Protein AF-A0A940QBF6-F1 (afdb_monomer_lite)

Secondary structure (DSSP, 8-state):
----EEEEEEEEEPP-TTPPPEEEEEEEEEEEEEEE------SS------EEEEEEE--TTB--HHHHHHTT--TT-B---TT-EEEES-----SSTTHHHHTT--EEEEEEEEEE--SSGGG-EEEEEE-

Structure (mmCIF, N/CA/C/O backbone):
data_AF-A0A940QBF6-F1
#
_entry.id   AF-A0A940QBF6-F1
#
loop_
_atom_site.group_PDB
_atom_site.id
_atom_site.type_symbol
_atom_site.label_atom_id
_atom_site.label_alt_id
_atom_site.label_comp_id
_atom_site.label_asym_id
_atom_site.label_entity_id
_atom_site.label_seq_id
_atom_site.pdbx_PDB_ins_code
_atom_site.Cartn_x
_atom_site.Cartn_y
_atom_site.Cartn_z
_atom_site.occupancy
_atom_site.B_iso_or_equiv
_atom_site.auth_seq_id
_atom_site.auth_comp_id
_atom_site.auth_asym_id
_atom_site.auth_atom_id
_atom_site.pdbx_PDB_model_num
ATOM 1 N N . MET A 1 1 ? 19.456 -5.526 2.998 1.00 58.62 1 MET A N 1
ATOM 2 C CA . MET A 1 1 ? 18.002 -5.421 2.777 1.00 58.62 1 MET A CA 1
ATOM 3 C C . MET A 1 1 ? 17.495 -6.764 2.282 1.00 58.62 1 MET A C 1
ATOM 5 O O . MET A 1 1 ? 18.049 -7.275 1.312 1.00 58.62 1 MET A O 1
ATOM 9 N N . ARG A 1 2 ? 16.546 -7.389 2.986 1.00 73.19 2 ARG A N 1
ATOM 10 C CA . ARG A 1 2 ? 15.982 -8.692 2.612 1.00 73.19 2 ARG A CA 1
ATOM 11 C C . ARG A 1 2 ? 14.481 -8.518 2.415 1.00 73.19 2 ARG A C 1
ATOM 13 O O . ARG A 1 2 ? 13.805 -8.056 3.318 1.00 73.19 2 ARG A O 1
ATOM 20 N N . PHE A 1 3 ? 14.003 -8.881 1.234 1.00 80.75 3 PHE A N 1
ATOM 21 C CA . PHE A 1 3 ? 12.589 -8.898 0.886 1.00 80.75 3 PHE A CA 1
ATOM 22 C C . PHE A 1 3 ? 11.966 -10.197 1.414 1.00 80.75 3 PHE A C 1
ATOM 24 O O . PHE A 1 3 ? 11.966 -11.213 0.719 1.00 80.75 3 PHE A O 1
ATOM 31 N N . SER A 1 4 ? 11.555 -10.211 2.680 1.00 90.06 4 SER A N 1
ATOM 32 C CA . SER A 1 4 ? 10.999 -11.404 3.343 1.00 90.06 4 SER A CA 1
ATOM 33 C C . SER A 1 4 ? 9.675 -11.159 4.049 1.00 90.06 4 SER A C 1
ATOM 35 O O . SER A 1 4 ? 9.037 -12.123 4.465 1.00 90.06 4 SER A O 1
ATOM 37 N N . ASP A 1 5 ? 9.262 -9.904 4.186 1.00 93.81 5 ASP A N 1
ATOM 38 C CA . ASP A 1 5 ? 7.993 -9.574 4.805 1.00 93.81 5 ASP A CA 1
ATOM 39 C C . ASP A 1 5 ? 6.837 -9.877 3.845 1.00 93.81 5 ASP A C 1
ATOM 41 O O . ASP A 1 5 ? 6.997 -9.975 2.622 1.00 93.81 5 ASP A O 1
ATOM 45 N N . THR A 1 6 ? 5.660 -10.046 4.434 1.00 95.69 6 THR A N 1
ATOM 46 C CA . THR A 1 6 ? 4.385 -10.114 3.723 1.00 95.69 6 THR A CA 1
ATOM 47 C C . THR A 1 6 ? 3.555 -8.918 4.151 1.00 95.69 6 THR A C 1
ATOM 49 O O . THR A 1 6 ? 3.585 -8.538 5.322 1.00 95.69 6 THR A O 1
ATOM 52 N N . ILE A 1 7 ? 2.839 -8.322 3.208 1.00 96.00 7 ILE A N 1
ATOM 53 C CA . ILE A 1 7 ? 1.897 -7.231 3.449 1.00 96.00 7 ILE A CA 1
ATOM 54 C C . ILE A 1 7 ? 0.564 -7.543 2.783 1.00 96.00 7 ILE A C 1
ATOM 56 O O . ILE A 1 7 ? 0.492 -8.297 1.814 1.00 96.00 7 ILE A O 1
ATOM 60 N N . THR A 1 8 ? -0.479 -6.889 3.266 1.00 96.75 8 THR A N 1
ATOM 61 C CA . THR A 1 8 ? -1.784 -6.828 2.627 1.00 96.75 8 THR A CA 1
ATOM 62 C C . THR A 1 8 ? -2.070 -5.380 2.253 1.00 96.75 8 THR A C 1
ATOM 64 O O . THR A 1 8 ? -2.071 -4.497 3.107 1.00 96.75 8 THR A O 1
ATOM 67 N N . ILE A 1 9 ? -2.289 -5.134 0.967 1.00 96.31 9 ILE A N 1
ATOM 68 C CA . ILE A 1 9 ? -2.660 -3.835 0.411 1.00 96.31 9 ILE A CA 1
ATOM 69 C C . ILE A 1 9 ? -4.179 -3.800 0.269 1.00 96.31 9 ILE A C 1
ATOM 71 O O . ILE A 1 9 ? -4.779 -4.724 -0.282 1.00 96.31 9 ILE A O 1
ATOM 75 N N . TYR A 1 10 ? -4.788 -2.719 0.737 1.00 95.62 10 TYR A N 1
ATOM 76 C CA . TYR A 1 10 ? -6.201 -2.419 0.564 1.00 95.62 10 TYR A CA 1
ATOM 77 C C . TYR A 1 10 ? -6.338 -1.173 -0.306 1.00 95.62 10 TYR A C 1
ATOM 79 O O . TYR A 1 10 ? -6.188 -0.049 0.183 1.00 95.62 10 TYR A O 1
ATOM 87 N N . ASN A 1 11 ? -6.624 -1.371 -1.596 1.00 95.38 11 ASN A N 1
ATOM 88 C CA . ASN A 1 11 ? -6.901 -0.263 -2.503 1.00 95.38 11 ASN A CA 1
ATOM 89 C C . ASN A 1 11 ? -8.323 0.246 -2.298 1.00 95.38 11 ASN A C 1
ATOM 91 O O . ASN A 1 11 ? -9.275 -0.539 -2.322 1.00 95.38 11 ASN A O 1
ATOM 95 N N . LYS A 1 12 ? -8.479 1.558 -2.135 1.00 91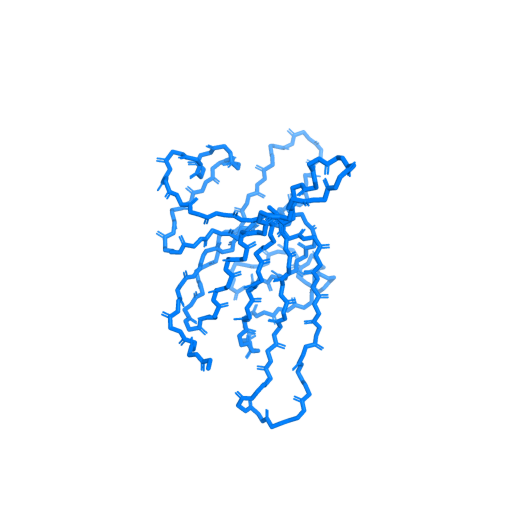.12 12 LYS A N 1
ATOM 96 C CA . LYS A 1 12 ? -9.802 2.175 -2.021 1.00 91.12 12 LYS A CA 1
ATOM 97 C C . LYS A 1 12 ? -10.478 2.242 -3.381 1.00 91.12 12 LYS A C 1
ATOM 99 O O . LYS A 1 12 ? -9.944 2.814 -4.331 1.00 91.12 12 LYS A O 1
ATOM 104 N N . ILE A 1 13 ? -11.683 1.690 -3.465 1.00 88.81 13 ILE A N 1
ATOM 105 C CA . ILE A 1 13 ? -12.535 1.826 -4.642 1.00 88.81 13 ILE A CA 1
ATOM 106 C C . ILE A 1 13 ? -13.336 3.130 -4.488 1.00 88.81 13 ILE A C 1
ATOM 108 O O . ILE A 1 13 ? -14.010 3.308 -3.470 1.00 88.81 13 ILE A O 1
ATOM 112 N N . PRO A 1 14 ? -13.280 4.057 -5.465 1.00 80.94 14 PRO A N 1
ATOM 113 C CA . PRO A 1 14 ? -14.019 5.307 -5.416 1.00 80.94 14 PRO A CA 1
ATOM 114 C C . PRO A 1 14 ? -15.512 5.043 -5.245 1.00 80.94 14 PRO A C 1
ATOM 116 O O . PRO A 1 14 ? -16.109 4.293 -6.020 1.00 80.94 14 PRO A O 1
ATOM 119 N N . GLN A 1 15 ? -16.117 5.686 -4.248 1.00 78.69 15 GLN A N 1
ATOM 120 C CA . GLN A 1 15 ? -17.557 5.603 -4.036 1.00 78.69 15 GLN A CA 1
ATOM 121 C C . GLN A 1 15 ? -18.298 6.154 -5.255 1.00 78.69 15 GLN A C 1
ATOM 123 O O . GLN A 1 15 ? -18.076 7.289 -5.683 1.00 78.69 15 GLN A O 1
ATOM 128 N N . GLN A 1 16 ? -19.218 5.360 -5.795 1.00 74.38 16 GLN A N 1
ATOM 129 C CA . GLN A 1 16 ? -20.169 5.820 -6.798 1.00 74.38 16 GLN A CA 1
ATOM 130 C C . GLN A 1 16 ? -21.509 6.096 -6.111 1.00 74.38 16 GLN A C 1
ATOM 132 O O . GLN A 1 16 ? -22.279 5.191 -5.800 1.00 74.38 16 GLN A O 1
ATOM 137 N N . GLY A 1 17 ? -21.793 7.372 -5.841 1.00 77.00 17 GLY A N 1
ATOM 138 C CA . GLY A 1 17 ? -23.057 7.791 -5.234 1.00 77.00 17 GLY A CA 1
ATOM 139 C C . GLY A 1 17 ? -23.120 7.538 -3.726 1.00 77.00 17 GLY A C 1
ATOM 140 O O . GLY A 1 17 ? -22.383 8.162 -2.971 1.00 77.00 17 GLY A O 1
ATOM 141 N N . ARG A 1 18 ? -24.062 6.695 -3.282 1.00 76.38 18 ARG A N 1
ATOM 142 C CA . ARG A 1 18 ? -24.318 6.403 -1.853 1.00 76.38 18 ARG A CA 1
ATOM 143 C C . ARG A 1 18 ? -23.743 5.064 -1.389 1.00 76.38 18 ARG A C 1
ATOM 145 O O . ARG A 1 18 ? -23.992 4.669 -0.253 1.00 76.38 18 ARG A O 1
ATOM 152 N N . GLU A 1 19 ? -23.036 4.364 -2.270 1.00 75.31 19 GLU A N 1
ATOM 153 C CA . GLU A 1 19 ? -22.413 3.088 -1.941 1.00 75.31 19 GLU A CA 1
ATOM 154 C C . GLU A 1 19 ? -21.371 3.273 -0.824 1.00 75.31 19 GLU A C 1
ATOM 156 O O . GLU A 1 19 ? -20.651 4.280 -0.816 1.00 75.31 19 GLU A O 1
ATOM 161 N N . PRO A 1 20 ? -21.282 2.327 0.128 1.00 75.31 20 PRO A N 1
ATOM 162 C CA . PRO A 1 20 ? -20.262 2.366 1.167 1.00 75.31 20 PRO A CA 1
ATOM 163 C C . PRO A 1 20 ? -18.855 2.304 0.558 1.00 75.31 20 PRO A C 1
ATOM 165 O O . PRO A 1 20 ? -18.663 1.872 -0.578 1.00 75.31 20 PRO A O 1
ATOM 168 N N . GLU A 1 21 ? -17.854 2.756 1.319 1.00 82.19 21 GLU A N 1
ATOM 169 C CA . GLU A 1 21 ? -16.449 2.614 0.917 1.00 82.19 21 GLU A CA 1
ATOM 170 C C . GLU A 1 21 ? -16.130 1.124 0.745 1.00 82.19 21 GLU A C 1
ATOM 172 O O . GLU A 1 21 ? -16.460 0.313 1.610 1.00 82.19 21 GLU A O 1
ATOM 177 N N . GLN A 1 22 ? -15.516 0.767 -0.380 1.00 88.25 22 GLN A N 1
ATOM 178 C CA . GLN A 1 22 ? -15.106 -0.604 -0.661 1.00 88.25 22 GLN A CA 1
ATOM 179 C C . GLN A 1 22 ? -13.588 -0.669 -0.764 1.00 88.25 22 GLN A C 1
ATOM 181 O O . GLN A 1 22 ? -12.944 0.220 -1.329 1.00 88.25 22 GLN A O 1
ATOM 186 N N . PHE A 1 23 ? -13.025 -1.752 -0.241 1.00 91.31 23 PHE A N 1
ATOM 187 C CA . PHE A 1 23 ? -11.596 -2.019 -0.278 1.00 91.31 23 PHE A CA 1
ATOM 188 C C . PHE A 1 23 ? -11.322 -3.250 -1.129 1.00 91.31 23 PHE A C 1
ATOM 190 O O . PHE A 1 23 ? -11.938 -4.298 -0.937 1.00 91.31 23 PHE A O 1
ATOM 197 N N . ARG A 1 24 ? -10.359 -3.143 -2.045 1.00 92.62 24 ARG A N 1
ATOM 198 C CA . ARG A 1 24 ? -9.819 -4.294 -2.767 1.00 92.62 24 ARG A CA 1
ATOM 199 C C . ARG A 1 24 ? -8.568 -4.791 -2.057 1.00 92.62 24 ARG A C 1
ATOM 201 O O . ARG A 1 24 ? -7.576 -4.072 -1.982 1.00 92.62 24 ARG A O 1
ATOM 208 N N . ARG A 1 25 ? -8.624 -6.024 -1.557 1.00 94.62 25 ARG A N 1
ATOM 209 C CA . ARG A 1 25 ? -7.528 -6.690 -0.851 1.00 94.62 25 ARG A CA 1
ATOM 210 C C . ARG A 1 25 ? -6.557 -7.368 -1.822 1.00 94.62 25 ARG A C 1
ATOM 212 O O . ARG A 1 25 ? -6.982 -8.166 -2.650 1.00 94.62 25 ARG A O 1
ATOM 219 N N . THR A 1 26 ? -5.259 -7.144 -1.631 1.00 96.56 26 THR A N 1
ATOM 220 C CA . THR A 1 26 ? -4.174 -7.864 -2.316 1.00 96.56 26 THR A CA 1
ATOM 221 C C . THR A 1 26 ? -3.077 -8.243 -1.326 1.00 96.56 26 THR A C 1
ATOM 223 O O . THR A 1 26 ? -2.526 -7.372 -0.660 1.00 96.56 26 THR A O 1
ATOM 226 N N . VAL A 1 27 ? -2.718 -9.525 -1.237 1.00 96.31 27 VAL A N 1
ATOM 227 C CA . VAL A 1 27 ? -1.562 -9.977 -0.440 1.00 96.31 27 VAL A CA 1
ATOM 228 C C . VAL A 1 27 ? -0.311 -9.961 -1.302 1.00 96.31 27 VAL A C 1
ATOM 230 O O . VAL A 1 27 ? -0.315 -10.479 -2.418 1.00 96.31 27 VAL A O 1
ATOM 233 N N . VAL A 1 28 ? 0.767 -9.390 -0.773 1.00 96.25 28 VAL A N 1
ATOM 234 C CA . VAL A 1 28 ? 2.059 -9.303 -1.449 1.00 96.25 28 VAL A CA 1
ATOM 235 C C . VAL A 1 28 ? 3.149 -9.872 -0.552 1.00 96.25 28 VAL A C 1
ATOM 237 O O . VAL A 1 28 ? 3.373 -9.403 0.563 1.00 96.25 28 VAL A O 1
ATOM 240 N N . HIS A 1 29 ? 3.855 -10.874 -1.068 1.00 95.31 29 HIS A N 1
ATOM 241 C CA . HIS A 1 29 ? 4.995 -11.499 -0.404 1.00 95.31 29 HIS A CA 1
ATOM 242 C C . HIS A 1 29 ? 6.315 -10.955 -0.939 1.00 95.31 29 HIS A C 1
ATOM 244 O O . HIS A 1 29 ? 6.398 -10.495 -2.078 1.00 95.31 29 HIS A O 1
ATOM 250 N N . GLY A 1 30 ? 7.373 -11.089 -0.140 1.00 94.00 30 GLY A N 1
ATOM 251 C CA . GLY A 1 30 ? 8.707 -10.676 -0.557 1.00 94.00 30 GLY A CA 1
ATOM 252 C C . GLY A 1 30 ? 8.801 -9.160 -0.658 1.00 94.00 30 GLY A C 1
ATOM 253 O O . GLY A 1 30 ? 9.312 -8.633 -1.643 1.00 94.00 30 GLY A O 1
ATOM 254 N N . VAL A 1 31 ? 8.295 -8.462 0.358 1.00 94.00 31 VAL A N 1
ATOM 255 C CA . VAL A 1 31 ? 8.465 -7.015 0.516 1.00 94.00 31 VAL A CA 1
ATOM 256 C C . VAL A 1 31 ? 9.502 -6.726 1.600 1.00 94.00 31 VAL A C 1
ATOM 258 O O . VAL A 1 31 ? 9.915 -7.624 2.340 1.00 94.00 31 VAL A O 1
ATOM 261 N N . PHE A 1 32 ? 9.964 -5.485 1.670 1.00 93.38 32 PHE A N 1
ATOM 262 C CA . PHE A 1 32 ? 10.770 -4.998 2.784 1.00 93.38 32 PHE A CA 1
ATOM 263 C C . PHE A 1 32 ? 9.952 -3.965 3.556 1.00 93.38 32 PHE A C 1
ATOM 265 O O . PHE A 1 32 ? 9.467 -3.010 2.953 1.00 93.38 32 PHE A O 1
ATOM 272 N N . TRP A 1 33 ? 9.785 -4.182 4.860 1.00 92.75 33 TRP A N 1
ATOM 273 C CA . TRP A 1 33 ? 9.064 -3.288 5.765 1.00 92.75 33 TRP A CA 1
ATOM 274 C C . TRP A 1 33 ? 10.041 -2.653 6.749 1.00 92.75 33 TRP A C 1
ATOM 276 O O . TRP A 1 33 ? 10.704 -3.366 7.504 1.00 92.75 33 TRP A O 1
ATOM 286 N N . ASP A 1 34 ? 10.104 -1.326 6.760 1.00 90.56 34 ASP A N 1
ATOM 287 C CA . ASP A 1 34 ? 10.887 -0.555 7.719 1.00 90.56 34 ASP A CA 1
ATOM 288 C C . ASP A 1 34 ? 9.976 0.394 8.494 1.00 90.56 34 ASP A C 1
ATOM 290 O O . ASP A 1 34 ? 9.420 1.347 7.947 1.00 90.56 34 ASP A O 1
ATOM 294 N N . SER A 1 35 ? 9.810 0.107 9.781 1.00 85.25 35 SER A N 1
ATOM 295 C CA . SER A 1 35 ? 9.086 0.947 10.727 1.00 85.25 35 SER A CA 1
ATOM 296 C C . SER A 1 35 ? 10.102 1.766 11.518 1.00 85.25 35 SER A C 1
ATOM 298 O O . SER A 1 35 ? 10.753 1.241 12.427 1.00 85.25 35 SER A O 1
ATOM 300 N N . THR A 1 36 ? 10.255 3.045 11.184 1.00 77.25 36 THR A N 1
ATOM 301 C CA . THR A 1 36 ? 11.124 3.945 11.943 1.00 77.25 36 THR A CA 1
ATOM 302 C C . THR A 1 36 ? 10.275 4.744 12.929 1.00 77.25 36 THR A C 1
ATOM 304 O O . THR A 1 36 ? 9.580 5.685 12.548 1.00 77.25 36 THR A O 1
ATOM 307 N N . SER A 1 37 ? 10.347 4.384 14.215 1.00 61.62 37 SER A N 1
ATOM 308 C CA . SER A 1 37 ? 9.778 5.181 15.304 1.00 61.62 37 SER A CA 1
ATOM 309 C C . SER A 1 37 ? 10.820 6.186 15.801 1.00 61.62 37 SER A C 1
ATOM 311 O O . SER A 1 37 ? 11.773 5.824 16.502 1.00 61.62 37 SER A O 1
ATOM 313 N N . GLY A 1 38 ? 10.692 7.445 15.395 1.00 49.81 38 GLY A N 1
ATOM 314 C CA . GLY A 1 38 ? 11.644 8.499 15.729 1.00 49.81 38 GLY A CA 1
ATOM 315 C C . GLY A 1 38 ? 11.220 9.278 16.970 1.00 49.81 38 GLY A C 1
ATOM 316 O O . GLY A 1 38 ? 10.546 10.294 16.846 1.00 49.81 38 GLY A O 1
ATOM 317 N N . ALA A 1 39 ? 11.674 8.891 18.166 1.00 41.94 39 ALA A N 1
ATOM 318 C CA . ALA A 1 39 ? 11.584 9.760 19.343 1.00 41.94 39 ALA A CA 1
ATOM 319 C C . ALA A 1 39 ? 12.623 10.897 19.244 1.00 41.94 39 ALA A C 1
ATOM 321 O O . ALA A 1 39 ? 13.676 10.862 19.882 1.00 41.94 39 ALA A O 1
ATOM 322 N N . ALA A 1 40 ? 12.361 11.910 18.417 1.00 43.59 40 ALA A N 1
ATOM 323 C CA . ALA A 1 40 ? 13.171 13.121 18.394 1.00 43.59 40 ALA A 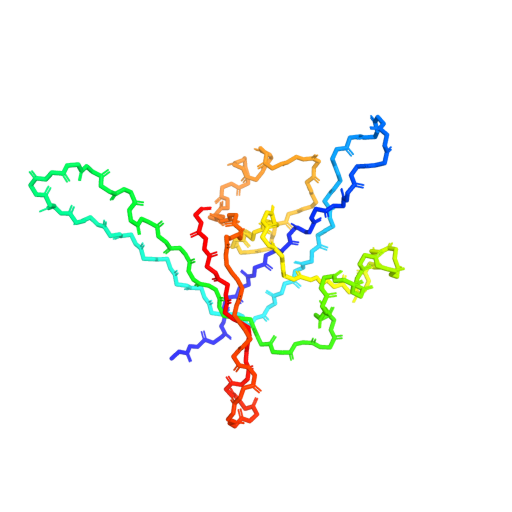CA 1
ATOM 324 C C . ALA A 1 40 ? 12.775 14.020 19.578 1.00 43.59 40 ALA A C 1
ATOM 326 O O . ALA A 1 40 ? 11.761 14.713 19.543 1.00 43.59 40 ALA A O 1
ATOM 327 N N . PHE A 1 41 ? 13.585 14.041 20.641 1.00 42.25 41 PHE A N 1
ATOM 328 C CA . PHE A 1 41 ? 13.482 15.053 21.700 1.00 42.25 41 PHE A CA 1
ATOM 329 C C . PHE A 1 41 ? 14.006 16.408 21.186 1.00 42.25 41 PHE A C 1
ATOM 331 O O . PHE A 1 41 ? 15.095 16.858 21.542 1.00 42.25 41 PHE A O 1
ATOM 338 N N . GLY A 1 42 ? 13.239 17.062 20.312 1.00 44.66 42 GLY A N 1
ATOM 339 C CA . GLY A 1 42 ? 13.435 18.462 19.941 1.00 44.66 42 GLY A CA 1
ATOM 340 C C . GLY A 1 42 ? 12.799 19.391 20.979 1.00 44.66 42 GLY A C 1
ATOM 341 O O . GLY A 1 42 ? 11.689 19.151 21.443 1.00 44.66 42 GLY A O 1
ATOM 342 N N . LYS A 1 43 ? 13.476 20.484 21.352 1.00 46.12 43 LYS A N 1
ATOM 343 C CA . LYS A 1 43 ? 13.004 21.498 22.326 1.00 46.12 43 LYS A CA 1
ATOM 344 C C . LYS A 1 43 ? 11.782 22.327 21.868 1.00 46.12 43 LYS A C 1
ATOM 346 O O . LYS A 1 43 ? 11.521 23.393 22.418 1.00 46.12 43 LYS A O 1
ATOM 351 N N . SER A 1 44 ? 11.019 21.887 20.875 1.00 43.62 44 SER A N 1
ATOM 352 C CA . SER A 1 44 ? 9.792 22.549 20.425 1.00 43.62 44 SER A CA 1
ATOM 353 C C . SER A 1 44 ? 8.927 21.545 19.681 1.00 43.62 44 SER A C 1
ATOM 355 O O . SER A 1 44 ? 9.250 21.189 18.559 1.00 43.62 44 SER A O 1
ATOM 357 N N . GLY A 1 45 ? 7.837 21.116 20.317 1.00 42.41 45 GLY A N 1
ATOM 358 C CA . GLY A 1 45 ? 6.821 20.270 19.695 1.00 42.41 45 GLY A CA 1
ATOM 359 C C . GLY A 1 45 ? 7.229 18.803 19.577 1.00 42.41 45 GLY A C 1
ATOM 360 O O . GLY A 1 45 ? 8.301 18.460 19.096 1.00 42.41 45 GLY A O 1
ATOM 361 N N . LYS A 1 46 ? 6.349 17.921 20.042 1.00 38.88 46 LYS A N 1
ATOM 362 C CA . LYS A 1 46 ? 6.420 16.491 19.765 1.00 38.88 46 LYS A CA 1
ATOM 363 C C . LYS A 1 46 ? 6.064 16.308 18.287 1.00 38.88 46 LYS A C 1
ATOM 365 O O . LYS A 1 46 ? 4.889 16.364 17.944 1.00 38.88 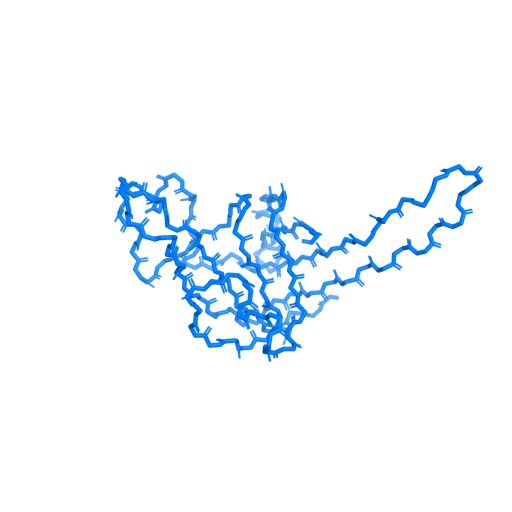46 LYS A O 1
ATOM 370 N N . ASP A 1 47 ? 7.064 16.194 17.421 1.00 45.81 47 ASP A N 1
ATOM 371 C CA . ASP A 1 47 ? 6.845 15.758 16.043 1.00 45.81 47 ASP A CA 1
ATOM 372 C C . ASP A 1 47 ? 6.641 14.239 16.092 1.00 45.81 47 ASP A C 1
ATOM 374 O O . ASP A 1 47 ? 7.577 13.499 16.404 1.00 45.81 47 ASP A O 1
ATOM 378 N N . ASP A 1 48 ? 5.413 13.769 15.849 1.00 48.78 48 ASP A N 1
ATOM 379 C CA . ASP A 1 48 ? 5.144 12.348 15.592 1.00 48.78 48 ASP A CA 1
ATOM 380 C C . ASP A 1 48 ? 5.790 11.995 14.235 1.00 48.78 48 ASP A C 1
ATOM 382 O O . ASP A 1 48 ? 5.181 12.076 13.159 1.00 48.78 48 ASP A O 1
ATOM 386 N N . SER A 1 49 ? 7.089 11.696 14.320 1.00 55.69 49 SER A N 1
ATOM 387 C CA . SER A 1 49 ? 8.023 11.331 13.247 1.00 55.69 49 SER A CA 1
ATOM 388 C C . SER A 1 49 ? 7.917 9.850 12.854 1.00 55.69 49 SER A C 1
ATOM 390 O O . SER A 1 49 ? 8.674 9.368 12.009 1.00 55.69 49 SER A O 1
ATOM 392 N N . ASP A 1 50 ? 6.976 9.117 13.456 1.00 65.56 50 ASP A N 1
ATOM 393 C CA . ASP A 1 50 ? 6.699 7.733 13.092 1.00 65.56 50 ASP A CA 1
ATOM 394 C C . ASP A 1 50 ? 6.378 7.680 11.598 1.00 65.56 50 ASP A C 1
ATOM 396 O O . ASP A 1 50 ? 5.432 8.301 11.101 1.00 65.56 50 ASP A O 1
ATOM 400 N N . SER A 1 51 ? 7.259 7.008 10.867 1.00 80.94 51 SER A N 1
ATOM 401 C CA . SER A 1 51 ? 7.153 6.843 9.429 1.00 80.94 51 SER A CA 1
ATOM 402 C C . SER A 1 51 ? 7.458 5.398 9.090 1.00 80.94 51 SER A C 1
ATOM 404 O O . SER A 1 51 ? 8.452 4.815 9.532 1.00 80.94 51 SER A O 1
ATOM 406 N N . ILE A 1 52 ? 6.559 4.813 8.313 1.00 89.00 52 ILE A N 1
ATOM 407 C CA . ILE A 1 52 ? 6.723 3.472 7.777 1.00 89.00 52 ILE A CA 1
ATOM 408 C C . ILE A 1 52 ? 7.120 3.628 6.318 1.00 89.00 52 ILE A C 1
ATOM 410 O O . ILE A 1 52 ? 6.488 4.381 5.573 1.00 89.00 52 ILE A O 1
ATOM 414 N N . THR A 1 53 ? 8.176 2.922 5.922 1.00 92.75 53 THR A N 1
ATOM 415 C CA . THR A 1 53 ? 8.592 2.791 4.529 1.00 92.75 53 THR A CA 1
ATOM 416 C C . THR A 1 53 ? 8.524 1.332 4.111 1.00 92.75 53 THR A C 1
ATOM 418 O O . THR A 1 53 ? 9.082 0.449 4.759 1.00 92.75 53 THR A O 1
ATOM 421 N N . VAL A 1 54 ? 7.851 1.075 2.995 1.00 94.25 54 VAL A N 1
ATOM 422 C CA . VAL A 1 54 ? 7.686 -0.259 2.424 1.00 94.25 54 VAL A CA 1
ATOM 423 C C . VAL A 1 54 ? 8.255 -0.262 1.018 1.00 94.25 54 VAL A C 1
ATOM 425 O O . VAL A 1 54 ? 7.891 0.570 0.188 1.00 94.25 54 VAL A O 1
ATOM 428 N N . MET A 1 55 ? 9.140 -1.214 0.736 1.00 94.75 55 MET A N 1
ATOM 429 C CA . MET A 1 55 ? 9.665 -1.432 -0.607 1.00 94.75 55 MET A CA 1
ATOM 430 C C . MET A 1 55 ? 9.027 -2.678 -1.209 1.00 94.75 55 MET A C 1
ATOM 432 O O . MET A 1 55 ? 9.126 -3.776 -0.654 1.00 94.75 55 MET A O 1
ATOM 436 N N . ILE A 1 56 ? 8.383 -2.502 -2.358 1.00 94.56 56 ILE A N 1
ATOM 437 C CA . ILE A 1 56 ? 7.610 -3.530 -3.055 1.00 94.56 56 ILE A CA 1
ATOM 438 C C . ILE A 1 56 ? 8.282 -3.783 -4.408 1.00 94.56 56 ILE A C 1
ATOM 440 O O . ILE A 1 56 ? 8.453 -2.832 -5.171 1.00 94.56 56 ILE A O 1
ATOM 444 N N . PRO A 1 57 ? 8.691 -5.019 -4.739 1.00 92.50 57 PRO A N 1
ATOM 445 C CA . PRO A 1 57 ? 9.251 -5.325 -6.054 1.00 92.50 57 PRO A CA 1
ATOM 446 C C . PRO A 1 57 ? 8.324 -4.903 -7.204 1.00 92.50 57 PRO A C 1
ATOM 448 O O . PRO A 1 57 ? 7.111 -4.798 -7.036 1.00 92.50 57 PRO A O 1
ATOM 451 N N . ASP A 1 58 ? 8.881 -4.688 -8.395 1.00 90.75 58 ASP A N 1
ATOM 452 C CA . ASP A 1 58 ? 8.060 -4.459 -9.590 1.00 90.75 58 ASP A CA 1
ATOM 453 C C . ASP A 1 58 ? 7.326 -5.756 -9.972 1.00 90.75 58 ASP A C 1
ATOM 455 O O . ASP A 1 58 ? 7.934 -6.709 -10.468 1.00 90.75 58 ASP A O 1
ATOM 459 N N . LEU A 1 59 ? 6.027 -5.820 -9.671 1.00 92.44 59 LEU A N 1
ATOM 460 C CA . LEU A 1 59 ? 5.191 -7.002 -9.873 1.00 92.44 59 LEU A CA 1
ATOM 461 C C . LEU A 1 59 ? 4.296 -6.833 -11.110 1.00 92.44 59 LEU A C 1
ATOM 463 O O . LEU A 1 59 ? 3.714 -5.768 -11.285 1.00 92.44 59 LEU A O 1
ATOM 467 N N . PRO A 1 60 ? 4.058 -7.886 -11.919 1.00 92.94 60 PRO A N 1
ATOM 468 C CA . PRO A 1 60 ? 3.174 -7.801 -13.091 1.00 92.94 60 PRO A CA 1
ATOM 469 C C . PRO A 1 60 ? 1.714 -7.419 -12.783 1.00 92.94 60 PRO A C 1
ATOM 471 O O . PRO A 1 60 ? 0.966 -7.019 -13.679 1.00 92.94 60 PRO A O 1
ATOM 474 N N . ALA A 1 61 ? 1.280 -7.612 -11.536 1.00 95.19 61 ALA A N 1
ATOM 475 C CA . ALA A 1 6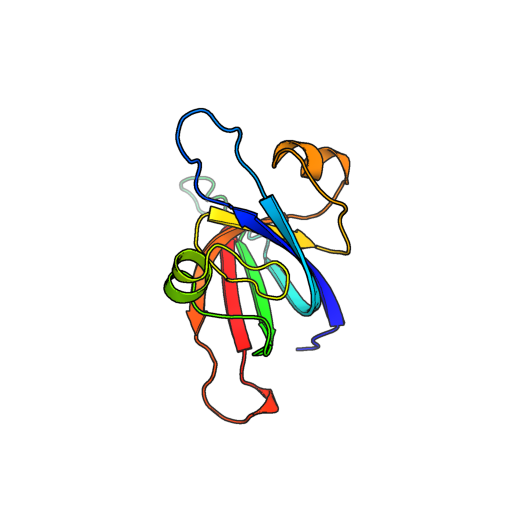1 ? -0.049 -7.241 -11.060 1.00 95.19 61 ALA A CA 1
ATOM 476 C C . ALA A 1 61 ? -0.132 -5.780 -10.579 1.00 95.19 61 ALA A C 1
ATOM 478 O O . ALA A 1 61 ? -1.235 -5.253 -10.461 1.00 95.19 61 ALA A O 1
ATOM 479 N N . LEU A 1 62 ? 1.007 -5.122 -10.342 1.00 95.38 62 LEU A N 1
ATOM 480 C CA . LEU A 1 62 ? 1.069 -3.725 -9.933 1.00 95.38 62 LEU A CA 1
ATOM 481 C C . LEU A 1 62 ? 1.038 -2.823 -11.169 1.00 95.38 62 LEU A C 1
ATOM 483 O O . LEU A 1 62 ? 1.981 -2.795 -11.958 1.00 95.38 62 LEU A O 1
ATOM 487 N N . VAL A 1 63 ? -0.049 -2.076 -11.328 1.00 95.31 63 VAL A N 1
ATOM 488 C CA . VAL A 1 63 ? -0.259 -1.154 -12.451 1.00 95.31 63 VAL A CA 1
ATOM 489 C C . VAL A 1 63 ? -0.431 0.283 -11.947 1.00 95.31 63 VAL A C 1
ATOM 491 O O . VAL A 1 63 ? -0.786 0.492 -10.785 1.00 95.31 63 VAL A O 1
ATOM 494 N N . PRO A 1 64 ? -0.199 1.305 -12.790 1.00 93.69 64 PRO A N 1
ATOM 495 C CA . PRO A 1 64 ? -0.460 2.689 -12.414 1.00 93.69 64 PRO A CA 1
ATOM 496 C C . PRO A 1 64 ? -1.923 2.917 -12.011 1.00 93.69 64 PRO A C 1
ATOM 498 O O . PRO A 1 64 ? -2.842 2.420 -12.661 1.00 93.69 64 PRO A O 1
ATOM 501 N N . ALA A 1 65 ? -2.155 3.765 -11.009 1.00 92.25 65 ALA A N 1
ATOM 502 C CA . ALA A 1 65 ? -3.491 4.060 -10.482 1.00 92.25 65 ALA A CA 1
ATOM 503 C C . ALA A 1 65 ? -4.503 4.461 -11.562 1.00 92.25 65 ALA A C 1
ATOM 505 O O . ALA A 1 65 ? -5.616 3.945 -11.622 1.00 92.25 65 ALA A O 1
ATOM 506 N N . ALA A 1 66 ? -4.091 5.352 -12.466 1.00 92.19 66 ALA A N 1
ATOM 507 C CA . ALA A 1 66 ? -4.939 5.830 -13.552 1.00 92.19 66 ALA A CA 1
ATOM 508 C C . ALA A 1 66 ? -5.330 4.722 -14.547 1.00 92.19 66 ALA A C 1
ATOM 510 O O . ALA A 1 66 ? -6.371 4.827 -15.194 1.00 92.19 66 ALA A O 1
ATOM 511 N N . GLU A 1 67 ? -4.501 3.689 -14.700 1.00 94.38 67 GLU A N 1
ATOM 512 C CA . GLU A 1 67 ? -4.816 2.508 -15.506 1.00 94.38 67 GLU A CA 1
ATOM 513 C C . GLU A 1 67 ? -5.778 1.589 -14.751 1.00 94.38 67 GLU A C 1
ATOM 515 O O . GLU A 1 67 ? -6.804 1.194 -15.302 1.00 94.38 67 GLU A O 1
ATOM 520 N N . TRP A 1 68 ? -5.498 1.324 -13.472 1.00 94.94 68 TRP A N 1
ATOM 521 C CA . TRP A 1 68 ? -6.341 0.483 -12.624 1.00 94.94 68 TRP A CA 1
ATOM 522 C C . TRP A 1 68 ? -7.785 0.997 -12.550 1.00 94.94 68 TRP A C 1
ATOM 524 O O . TRP A 1 68 ? -8.723 0.250 -12.827 1.00 94.94 68 TRP A O 1
ATOM 534 N N . PHE A 1 69 ? -7.968 2.295 -12.277 1.00 91.44 69 PHE A N 1
ATOM 535 C CA . PHE A 1 69 ? -9.295 2.916 -12.229 1.00 91.44 69 PHE A CA 1
ATOM 536 C C . PHE A 1 69 ? -9.994 2.920 -13.592 1.00 91.44 69 PHE A C 1
ATOM 538 O O . PHE A 1 69 ? -11.190 2.649 -13.672 1.00 91.44 69 PHE A O 1
ATOM 545 N N . ARG A 1 70 ? -9.262 3.192 -14.681 1.00 92.94 70 ARG A N 1
ATOM 546 C CA . ARG A 1 70 ? -9.821 3.201 -16.045 1.00 92.94 70 ARG A CA 1
ATOM 547 C C . ARG A 1 70 ? -10.340 1.829 -16.466 1.00 92.94 70 ARG A C 1
ATOM 549 O O . ARG A 1 70 ? -11.335 1.755 -17.177 1.00 92.94 70 ARG A O 1
ATOM 556 N N . ASN A 1 71 ? -9.681 0.771 -16.006 1.00 92.69 71 ASN A N 1
ATOM 557 C CA . ASN A 1 71 ? -10.052 -0.611 -16.291 1.00 92.69 71 ASN A CA 1
ATOM 558 C C . ASN A 1 71 ? -11.095 -1.170 -15.304 1.00 92.69 71 ASN A C 1
ATOM 560 O O . ASN A 1 71 ? -11.364 -2.367 -15.326 1.00 92.69 71 ASN A O 1
ATOM 564 N N . GLY A 1 72 ? -11.687 -0.327 -14.449 1.00 90.38 72 GLY A N 1
ATOM 565 C CA . GLY A 1 72 ? -12.760 -0.734 -13.541 1.00 90.38 72 GLY A CA 1
ATOM 566 C C . GLY A 1 72 ? -12.289 -1.512 -12.313 1.00 90.38 72 GLY A C 1
ATOM 567 O O . GLY A 1 72 ? -13.043 -2.334 -11.804 1.00 90.38 72 GLY A O 1
ATOM 568 N N . CYS A 1 73 ? -11.069 -1.253 -11.831 1.00 91.56 73 CYS A N 1
ATOM 569 C CA . CYS A 1 73 ? -10.518 -1.858 -10.614 1.00 91.56 73 CYS A CA 1
ATOM 570 C C . CYS A 1 73 ? -10.489 -3.407 -10.649 1.00 91.56 73 CYS A C 1
ATOM 572 O O . CYS A 1 73 ? -11.076 -4.046 -9.766 1.00 91.56 73 CYS A O 1
ATOM 574 N N . PRO A 1 74 ? -9.850 -4.026 -11.666 1.00 92.81 74 PRO A N 1
ATOM 575 C CA . PRO A 1 74 ? -9.863 -5.478 -11.847 1.00 92.81 74 PRO A CA 1
ATOM 576 C C . PRO A 1 74 ? -9.204 -6.215 -10.670 1.00 92.81 74 PRO A C 1
ATOM 578 O O . PRO A 1 74 ? -8.254 -5.713 -10.072 1.00 92.81 74 PRO A O 1
ATOM 581 N N . GLU A 1 75 ? -9.712 -7.407 -10.337 1.00 90.25 75 GLU A N 1
ATOM 582 C CA . GLU A 1 75 ? -9.333 -8.148 -9.118 1.00 90.25 75 GLU A CA 1
ATOM 583 C C . GLU A 1 75 ? -7.939 -8.787 -9.178 1.00 90.25 75 GLU A C 1
ATOM 585 O O . GLU A 1 75 ? -7.347 -9.069 -8.141 1.00 90.25 75 GLU A O 1
ATOM 590 N N . ASP A 1 76 ? -7.406 -9.017 -10.380 1.00 92.88 76 ASP A N 1
ATOM 591 C CA . ASP A 1 76 ? -6.081 -9.601 -10.613 1.00 92.88 76 ASP A CA 1
ATOM 592 C C . ASP A 1 76 ? -4.954 -8.552 -10.629 1.00 92.88 76 ASP A C 1
ATOM 594 O O . ASP A 1 76 ? -3.779 -8.904 -10.786 1.00 92.88 76 ASP A O 1
ATOM 598 N N . LYS A 1 77 ? -5.299 -7.266 -10.477 1.00 95.94 77 LYS A N 1
ATOM 599 C CA . LYS A 1 77 ? -4.368 -6.132 -10.456 1.00 95.94 77 LYS A CA 1
ATOM 600 C C . LYS A 1 77 ? -4.573 -5.266 -9.224 1.00 95.94 77 LYS A C 1
ATOM 602 O O . LYS A 1 77 ? -5.659 -5.192 -8.659 1.00 95.94 77 LYS A O 1
ATOM 607 N N . PHE A 1 78 ? -3.534 -4.521 -8.878 1.00 96.56 78 PHE A N 1
ATOM 608 C CA . PHE A 1 78 ? -3.564 -3.543 -7.802 1.00 96.56 78 PHE A CA 1
ATOM 609 C C . PHE A 1 78 ? -2.724 -2.315 -8.157 1.00 96.56 78 PHE A C 1
ATOM 611 O O . PHE A 1 78 ? -1.975 -2.309 -9.136 1.00 96.56 78 PHE A O 1
ATOM 618 N N . THR A 1 79 ? -2.858 -1.264 -7.355 1.00 96.81 79 THR A N 1
ATOM 619 C CA . THR A 1 79 ? -2.096 -0.017 -7.488 1.00 96.81 79 THR A CA 1
ATOM 620 C C . THR A 1 79 ? -1.471 0.367 -6.148 1.00 96.81 79 THR A C 1
ATOM 622 O O . THR A 1 79 ? -1.759 -0.228 -5.111 1.00 96.81 79 THR A O 1
ATOM 625 N N . LEU A 1 80 ? -0.598 1.367 -6.163 1.00 96.12 80 LEU A N 1
ATOM 626 C CA . LEU A 1 80 ? -0.124 2.063 -4.974 1.00 96.12 80 LEU A CA 1
ATOM 627 C C . LEU A 1 80 ? -0.533 3.523 -5.128 1.00 96.12 80 LEU A C 1
ATOM 629 O O . LEU A 1 80 ? -0.075 4.204 -6.049 1.00 96.12 80 LEU A O 1
ATOM 633 N N . SER A 1 81 ? -1.445 4.009 -4.292 1.00 94.50 81 SER A N 1
ATOM 634 C CA . SER A 1 81 ? -1.925 5.391 -4.362 1.00 94.50 81 SER A CA 1
ATOM 635 C C . SER A 1 81 ? -2.069 6.015 -2.981 1.00 94.50 81 SER A C 1
ATOM 637 O O . SER A 1 81 ? -2.425 5.319 -2.030 1.00 94.50 81 SER A O 1
ATOM 639 N N . PRO A 1 82 ? -1.813 7.330 -2.843 1.00 94.00 82 PRO A N 1
ATOM 640 C CA . PRO A 1 82 ? -2.086 8.026 -1.597 1.00 94.00 82 PRO A CA 1
ATOM 641 C C . PRO A 1 82 ? -3.526 7.799 -1.122 1.00 94.00 82 PRO A C 1
ATOM 643 O O . PRO A 1 82 ? -4.472 7.954 -1.893 1.00 94.00 82 PRO A O 1
ATOM 646 N N . GLY A 1 83 ? -3.682 7.437 0.150 1.00 91.75 83 GLY A N 1
ATOM 647 C CA . GLY A 1 83 ? -4.965 7.102 0.767 1.00 91.75 83 GLY A CA 1
ATOM 648 C C . GLY A 1 83 ? -5.297 5.607 0.817 1.00 91.75 83 GLY A C 1
ATOM 649 O O . GLY A 1 83 ? -6.174 5.244 1.609 1.00 91.75 83 GLY A O 1
ATOM 650 N N . ASP A 1 84 ? -4.605 4.760 0.048 1.00 93.88 84 ASP A N 1
ATOM 651 C CA . ASP A 1 84 ? -4.660 3.302 0.210 1.00 93.88 84 ASP A CA 1
ATOM 652 C C . ASP A 1 84 ? -4.029 2.884 1.544 1.00 93.88 84 ASP A C 1
ATOM 654 O O . ASP A 1 84 ? -3.245 3.627 2.142 1.00 93.88 84 ASP A O 1
ATOM 658 N N . ILE A 1 85 ? -4.368 1.687 2.020 1.00 94.50 85 ILE A N 1
ATOM 659 C CA . ILE A 1 85 ? -3.887 1.169 3.305 1.00 94.50 85 ILE A CA 1
ATOM 660 C C . ILE A 1 85 ? -2.976 -0.027 3.053 1.00 94.50 85 ILE A C 1
ATOM 662 O O . ILE A 1 85 ? -3.311 -0.907 2.263 1.00 94.50 85 ILE A O 1
ATOM 666 N N . ILE A 1 86 ? -1.848 -0.089 3.755 1.00 95.38 86 ILE A N 1
ATOM 667 C CA . ILE A 1 86 ? -0.993 -1.275 3.804 1.00 95.38 86 ILE A CA 1
ATOM 668 C C . ILE A 1 86 ? -0.969 -1.780 5.240 1.00 95.38 86 ILE A C 1
ATOM 670 O O . ILE A 1 86 ? -0.643 -1.029 6.154 1.00 95.38 86 ILE A O 1
ATOM 674 N N . ALA A 1 87 ? -1.298 -3.052 5.435 1.00 94.50 87 ALA A N 1
ATOM 675 C CA . ALA A 1 87 ? -1.144 -3.758 6.698 1.00 94.50 87 ALA A CA 1
ATOM 676 C C . ALA A 1 87 ? -0.013 -4.785 6.584 1.00 94.50 87 ALA A C 1
ATOM 678 O O . ALA A 1 87 ? 0.161 -5.422 5.544 1.00 94.50 87 ALA A O 1
ATOM 679 N N . ARG A 1 88 ? 0.764 -4.957 7.647 1.00 93.19 88 ARG A N 1
ATOM 680 C CA . ARG A 1 88 ? 1.810 -5.969 7.730 1.00 93.19 88 ARG A CA 1
ATOM 681 C C . ARG A 1 88 ? 1.193 -7.336 8.015 1.00 93.19 88 ARG A C 1
ATOM 683 O O . ARG A 1 88 ? 0.373 -7.484 8.916 1.00 93.19 88 ARG A O 1
ATOM 690 N N . GLY A 1 89 ? 1.642 -8.342 7.276 1.00 92.81 89 GLY A N 1
ATOM 691 C CA . GLY A 1 89 ? 1.150 -9.715 7.338 1.00 92.81 89 GLY A CA 1
ATOM 692 C C . GLY A 1 89 ? 0.033 -10.022 6.340 1.00 92.81 89 GLY A C 1
ATOM 693 O O . GLY A 1 89 ? -0.314 -9.215 5.475 1.00 92.81 89 GLY A O 1
ATOM 694 N N . GLU A 1 90 ? -0.507 -11.235 6.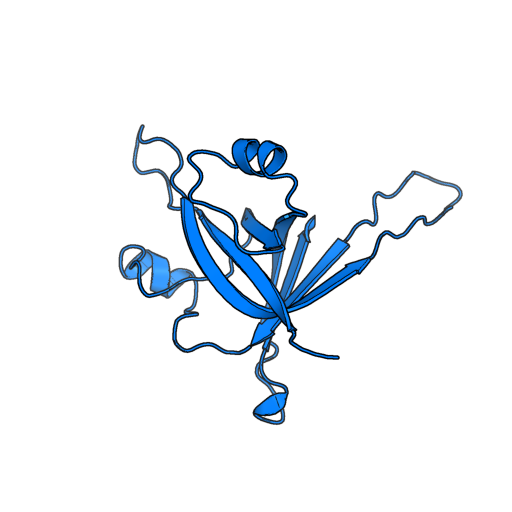456 1.00 93.50 90 GLU A N 1
ATOM 695 C CA . GLU A 1 90 ? -1.677 -11.699 5.708 1.00 93.50 90 GLU A CA 1
ATOM 696 C C . GLU A 1 90 ? -2.950 -11.373 6.494 1.00 93.50 90 GLU A C 1
ATOM 698 O O . GLU A 1 90 ? -3.359 -12.109 7.390 1.00 93.50 90 GLU A O 1
ATOM 703 N N . CYS A 1 91 ? -3.576 -10.250 6.168 1.00 91.19 91 CYS A N 1
ATOM 704 C CA . CYS A 1 91 ? -4.817 -9.801 6.793 1.00 91.19 91 CYS A CA 1
ATOM 705 C C . CYS A 1 91 ? -6.025 -10.319 6.003 1.00 91.19 91 CYS A C 1
ATOM 707 O O . CYS A 1 91 ? -5.886 -10.636 4.826 1.00 91.19 91 CYS A O 1
ATOM 709 N N . GLY A 1 92 ? -7.205 -10.428 6.617 1.00 89.81 92 GLY A N 1
ATOM 710 C CA . GLY A 1 92 ? -8.437 -10.865 5.935 1.00 89.81 92 GLY A CA 1
ATOM 711 C C . GLY A 1 92 ? -9.088 -9.765 5.090 1.00 89.81 92 GLY A C 1
ATOM 712 O O . GLY A 1 92 ? -8.590 -8.641 5.034 1.00 89.81 92 GLY A O 1
ATOM 713 N N . ASP A 1 93 ? -10.213 -10.058 4.439 1.00 88.00 93 ASP A N 1
ATOM 714 C CA . ASP A 1 93 ? -11.055 -9.004 3.861 1.00 88.00 93 ASP A CA 1
ATOM 715 C C . ASP A 1 93 ? -11.588 -8.082 4.964 1.00 88.00 93 ASP A C 1
ATOM 717 O O . ASP A 1 93 ? -11.829 -8.522 6.091 1.00 88.00 93 ASP A O 1
ATOM 721 N N . ILE A 1 94 ? -11.741 -6.798 4.636 1.00 87.25 94 ILE A N 1
ATOM 722 C CA . ILE A 1 94 ? -12.254 -5.784 5.558 1.00 87.25 94 ILE A CA 1
ATOM 723 C C . ILE A 1 94 ? -13.402 -5.017 4.912 1.00 87.25 94 ILE A C 1
ATOM 725 O O . ILE A 1 94 ? -13.358 -4.685 3.727 1.00 87.25 94 ILE A O 1
ATOM 729 N N . SER A 1 95 ? -14.410 -4.695 5.713 1.00 84.06 95 SER A N 1
ATOM 730 C CA . SER A 1 95 ? -15.492 -3.778 5.346 1.00 84.06 95 SER A CA 1
ATOM 731 C C . SER A 1 95 ? -15.157 -2.320 5.675 1.00 84.06 95 SER A C 1
ATOM 733 O O . SER A 1 95 ? -15.761 -1.398 5.133 1.00 84.06 95 SER A O 1
ATOM 735 N N . SER A 1 96 ? -14.190 -2.096 6.573 1.00 83.81 96 SER A N 1
ATOM 736 C CA . SER A 1 96 ? -13.732 -0.763 6.967 1.00 83.81 96 SER A CA 1
ATOM 737 C C . SER A 1 96 ? -12.296 -0.772 7.494 1.00 83.81 96 SER A C 1
ATOM 739 O O . SER A 1 96 ? -11.831 -1.753 8.074 1.00 83.81 96 SER A O 1
ATOM 741 N N . ALA A 1 97 ? -11.609 0.368 7.395 1.00 80.56 97 ALA A N 1
ATOM 742 C CA . ALA A 1 97 ? -10.261 0.548 7.946 1.00 80.56 97 ALA A CA 1
ATOM 743 C C . ALA A 1 97 ? -10.166 0.321 9.474 1.00 80.56 97 ALA A C 1
ATOM 745 O O . ALA A 1 97 ? -9.087 0.024 9.996 1.00 80.56 97 ALA A O 1
ATOM 746 N N . ALA A 1 98 ? -11.285 0.459 10.196 1.00 82.81 98 ALA A N 1
ATOM 747 C CA . ALA A 1 98 ? -11.367 0.230 11.638 1.00 82.81 98 ALA A CA 1
ATOM 748 C C . ALA A 1 98 ? -11.274 -1.261 12.010 1.00 82.81 98 ALA A C 1
ATOM 750 O O . ALA A 1 98 ? -10.860 -1.593 13.120 1.00 82.81 98 ALA A O 1
ATOM 751 N N . GLU A 1 99 ? -11.625 -2.173 11.099 1.00 84.75 99 GLU A N 1
ATOM 752 C CA . GLU A 1 99 ? -11.502 -3.615 11.345 1.00 84.75 99 GLU A CA 1
ATOM 753 C C . GLU A 1 99 ? -10.044 -4.072 11.430 1.00 84.75 99 GLU A C 1
ATOM 755 O O . GLU A 1 99 ? -9.755 -5.020 12.158 1.00 84.75 99 GLU A O 1
ATOM 760 N N . LEU A 1 100 ? -9.116 -3.362 10.781 1.00 81.75 100 LEU A N 1
ATOM 761 C CA . LEU A 1 100 ? -7.685 -3.665 10.865 1.00 81.75 100 LEU A CA 1
ATOM 762 C C . LEU A 1 100 ? -7.127 -3.518 12.285 1.00 81.75 100 LEU A C 1
ATOM 764 O O . LEU A 1 100 ? -6.265 -4.299 12.672 1.00 81.75 100 LEU A O 1
ATOM 768 N N . GLU A 1 101 ? -7.656 -2.585 13.086 1.00 77.56 101 GLU A N 1
ATOM 769 C CA . GLU A 1 101 ? -7.251 -2.441 14.497 1.00 77.56 101 GLU A CA 1
ATOM 770 C C . GLU A 1 101 ? -7.540 -3.718 15.295 1.00 77.56 101 GLU A C 1
ATOM 772 O O . GLU A 1 101 ? -6.763 -4.128 16.154 1.00 77.56 101 GLU A O 1
ATOM 777 N N . ARG A 1 102 ? -8.655 -4.393 14.981 1.00 79.00 102 ARG A N 1
ATOM 778 C CA . ARG A 1 102 ? -9.065 -5.632 15.657 1.00 79.00 102 ARG A CA 1
ATOM 779 C C . ARG A 1 102 ? -8.200 -6.824 15.265 1.00 79.00 102 ARG A C 1
ATOM 781 O O . ARG A 1 102 ? -8.125 -7.786 16.019 1.00 79.00 102 ARG A O 1
ATOM 788 N N . GLN A 1 103 ? -7.568 -6.771 14.093 1.00 76.44 103 GLN A N 1
ATOM 789 C CA . GLN A 1 103 ? -6.667 -7.820 13.616 1.00 76.44 103 GLN A CA 1
ATOM 790 C C . GLN A 1 103 ? -5.261 -7.709 14.235 1.00 76.44 103 GLN A C 1
ATOM 792 O O . GLN A 1 103 ? -4.422 -8.559 13.957 1.00 76.44 103 GLN A O 1
ATOM 797 N N . HIS A 1 104 ? -5.000 -6.697 15.080 1.00 68.81 104 HIS A N 1
ATOM 798 C CA . HIS A 1 104 ? -3.683 -6.414 15.670 1.00 68.81 104 HIS A CA 1
ATOM 799 C C . HIS A 1 104 ? -2.556 -6.283 14.626 1.00 68.81 104 HIS A C 1
ATOM 801 O O . HIS A 1 104 ? -1.395 -6.575 14.914 1.00 68.81 104 HIS A O 1
ATOM 807 N N . ALA A 1 105 ? -2.895 -5.846 13.410 1.00 77.88 105 ALA A N 1
ATOM 808 C CA . ALA A 1 105 ? -1.937 -5.665 12.330 1.00 77.88 105 ALA A CA 1
ATOM 809 C C . ALA A 1 105 ? -1.306 -4.267 12.395 1.00 77.88 105 ALA A C 1
ATOM 811 O O . A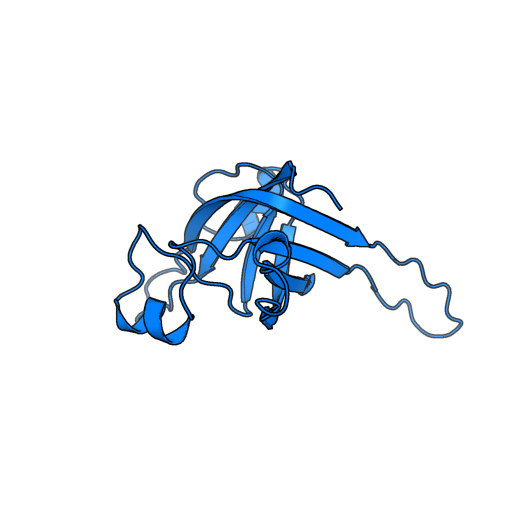LA A 1 105 ? -2.013 -3.259 12.454 1.00 77.88 105 ALA A O 1
ATOM 812 N N . GLU A 1 106 ? 0.025 -4.206 12.344 1.00 88.88 106 GLU A N 1
ATOM 813 C CA . GLU A 1 106 ? 0.751 -2.959 12.082 1.00 88.88 106 GLU A CA 1
ATOM 814 C C . GLU A 1 106 ? 0.335 -2.442 10.698 1.00 88.88 106 GLU A C 1
ATOM 816 O O . GLU A 1 106 ? 0.314 -3.212 9.737 1.00 88.88 106 GLU A O 1
ATOM 821 N N . LYS A 1 107 ? -0.039 -1.167 10.575 1.00 91.19 107 LYS A N 1
ATOM 822 C CA . LYS A 1 107 ? -0.574 -0.618 9.324 1.00 91.19 107 LYS A CA 1
ATOM 823 C C . LYS A 1 107 ? -0.099 0.802 9.070 1.00 91.19 107 LYS A C 1
ATOM 825 O O . LYS A 1 107 ? 0.308 1.495 9.992 1.00 91.19 107 LYS A O 1
ATOM 830 N N . MET A 1 108 ? -0.223 1.221 7.818 1.00 92.12 108 MET A N 1
ATOM 831 C CA . MET A 1 108 ? 0.011 2.585 7.365 1.00 92.12 108 MET A CA 1
ATOM 832 C C . MET A 1 108 ? -1.010 2.983 6.301 1.00 92.12 108 MET A C 1
ATOM 834 O O . MET A 1 108 ? -1.466 2.155 5.509 1.00 92.12 108 MET A O 1
ATOM 838 N N . ILE A 1 109 ? -1.327 4.269 6.241 1.00 92.94 109 ILE A N 1
ATOM 839 C CA . ILE A 1 109 ? -1.981 4.905 5.102 1.00 92.94 109 ILE A CA 1
ATOM 840 C C . ILE A 1 109 ? -0.884 5.457 4.196 1.00 92.94 109 ILE A C 1
ATOM 842 O O . ILE A 1 109 ? -0.020 6.212 4.641 1.00 92.94 109 ILE A O 1
ATOM 846 N N . ILE A 1 110 ? -0.923 5.106 2.911 1.00 94.56 110 ILE A N 1
ATOM 847 C CA . ILE A 1 110 ? 0.031 5.613 1.926 1.00 94.56 110 ILE A CA 1
ATOM 848 C C . ILE A 1 110 ? -0.108 7.135 1.830 1.00 94.56 110 ILE A C 1
ATOM 850 O O . ILE A 1 110 ? -1.189 7.650 1.542 1.00 94.56 110 ILE A O 1
ATOM 854 N N . THR A 1 111 ? 0.994 7.859 2.011 1.00 94.44 111 THR A N 1
ATOM 855 C CA . THR A 1 111 ? 1.056 9.312 1.788 1.00 94.44 111 THR A CA 1
ATOM 856 C C . THR A 1 111 ? 1.927 9.668 0.590 1.00 94.44 111 THR A C 1
ATOM 858 O O . THR A 1 111 ? 1.661 10.664 -0.083 1.00 94.44 111 THR A O 1
ATOM 861 N N . ALA A 1 112 ? 2.927 8.841 0.279 1.00 93.44 112 ALA A N 1
ATOM 862 C CA . ALA A 1 112 ? 3.814 9.031 -0.858 1.00 93.44 112 ALA A CA 1
ATOM 863 C C . ALA A 1 112 ? 4.166 7.698 -1.526 1.00 93.44 112 ALA A C 1
ATOM 865 O O . ALA A 1 112 ? 4.318 6.672 -0.863 1.00 93.44 112 ALA A O 1
ATOM 866 N N . VAL A 1 113 ? 4.330 7.743 -2.849 1.00 95.12 113 VAL A N 1
ATOM 867 C CA . VAL A 1 113 ? 4.786 6.622 -3.677 1.00 95.12 113 VAL A CA 1
ATOM 868 C C . VAL A 1 113 ? 5.900 7.130 -4.582 1.00 95.12 113 VAL A C 1
ATOM 870 O O . VAL A 1 113 ? 5.759 8.175 -5.221 1.00 95.12 113 VAL A O 1
ATOM 873 N N . ARG A 1 114 ? 7.006 6.394 -4.648 1.00 94.06 114 ARG A N 1
ATOM 874 C CA . ARG A 1 114 ? 8.161 6.697 -5.491 1.00 94.06 114 ARG A CA 1
ATOM 875 C C . ARG A 1 114 ? 8.463 5.515 -6.406 1.00 94.06 114 ARG A C 1
ATOM 877 O O . ARG A 1 114 ? 8.560 4.372 -5.962 1.00 94.06 114 ARG A O 1
ATOM 884 N N . ASP A 1 115 ? 8.642 5.818 -7.689 1.00 93.19 115 ASP A N 1
ATOM 885 C CA . ASP A 1 115 ? 9.115 4.856 -8.683 1.00 93.19 115 ASP A CA 1
ATOM 886 C C . ASP A 1 115 ? 10.639 4.706 -8.564 1.00 93.19 115 ASP A C 1
ATOM 888 O O . ASP A 1 115 ? 11.400 5.589 -8.971 1.00 93.19 115 ASP A O 1
ATOM 892 N N . CYS A 1 116 ? 11.081 3.590 -7.983 1.00 92.19 116 CYS A N 1
ATOM 893 C CA . CYS A 1 116 ? 12.490 3.230 -7.843 1.00 92.19 116 CYS A CA 1
ATOM 894 C C . CYS A 1 116 ? 12.907 2.137 -8.846 1.00 92.19 116 CYS A C 1
ATOM 896 O O . CYS A 1 116 ? 13.848 1.376 -8.604 1.00 92.19 116 CYS A O 1
ATOM 898 N N . ARG A 1 117 ? 12.235 2.025 -10.002 1.00 90.81 117 ARG A N 1
ATOM 899 C CA . ARG A 1 117 ? 12.509 0.990 -11.020 1.00 90.81 117 ARG A CA 1
ATOM 900 C C . ARG A 1 117 ? 13.661 1.341 -11.963 1.00 90.81 117 ARG A C 1
ATOM 902 O O . ARG A 1 117 ? 13.627 1.056 -13.162 1.00 90.81 117 ARG A O 1
ATOM 909 N N . PHE A 1 118 ? 14.725 1.906 -11.411 1.00 87.00 118 PHE A N 1
ATOM 910 C CA . PHE A 1 118 ? 15.968 2.214 -12.112 1.00 87.00 118 PHE A CA 1
ATOM 911 C C . PHE A 1 118 ? 17.111 1.292 -11.659 1.00 87.00 118 PHE A C 1
ATOM 913 O O . PHE A 1 118 ? 17.033 0.610 -10.641 1.00 87.00 118 PHE A O 1
ATOM 920 N N . GLY A 1 119 ? 18.195 1.247 -12.437 1.00 84.31 119 GLY A N 1
ATOM 921 C CA . GLY A 1 119 ? 19.357 0.408 -12.132 1.00 84.31 119 GLY A CA 1
ATOM 922 C C . GLY A 1 119 ? 19.159 -1.077 -12.462 1.00 84.31 119 GLY A C 1
ATOM 923 O O . GLY A 1 119 ? 18.454 -1.438 -13.409 1.00 84.31 119 GLY A O 1
ATOM 924 N N . SER A 1 120 ? 19.848 -1.950 -11.718 1.00 84.00 120 SER A N 1
ATOM 925 C CA . SER A 1 120 ? 19.833 -3.393 -11.992 1.00 84.00 120 SER A CA 1
ATOM 926 C C . SER A 1 120 ? 18.455 -4.004 -11.727 1.00 84.00 120 SER A C 1
ATOM 928 O O . SER A 1 120 ? 17.755 -3.592 -10.807 1.00 84.00 120 SER A O 1
ATOM 930 N N . ALA A 1 121 ? 18.074 -5.029 -12.497 1.00 81.25 121 ALA A N 1
ATOM 931 C CA . ALA A 1 121 ? 16.752 -5.659 -12.392 1.00 81.25 121 ALA A CA 1
ATOM 932 C C . ALA A 1 121 ? 16.411 -6.145 -10.970 1.00 81.25 121 ALA A C 1
ATOM 934 O O . ALA A 1 121 ? 15.253 -6.114 -10.575 1.00 81.25 121 ALA A O 1
ATOM 935 N N . ARG A 1 122 ? 17.421 -6.535 -10.178 1.00 80.31 122 ARG A N 1
ATOM 936 C CA . ARG A 1 122 ? 17.257 -7.003 -8.790 1.00 80.31 122 ARG A CA 1
ATOM 937 C C . ARG A 1 122 ? 17.025 -5.879 -7.774 1.00 80.31 122 ARG A C 1
ATOM 939 O O . ARG A 1 122 ? 16.743 -6.177 -6.620 1.00 80.31 122 ARG A O 1
ATOM 946 N N . LEU A 1 123 ? 17.199 -4.623 -8.181 1.00 83.62 123 LEU A N 1
ATOM 947 C CA . LEU A 1 123 ? 17.013 -3.437 -7.346 1.00 83.62 123 LEU A CA 1
ATOM 948 C C . LEU A 1 123 ? 15.771 -2.635 -7.741 1.00 83.62 123 LEU A C 1
ATOM 950 O O . LEU A 1 123 ? 15.465 -1.661 -7.066 1.00 83.62 123 LEU A O 1
ATOM 954 N N . LYS A 1 124 ? 15.054 -3.021 -8.802 1.00 90.81 124 LYS A N 1
ATOM 955 C CA . LYS A 1 124 ? 13.835 -2.327 -9.222 1.00 90.81 124 LYS A CA 1
ATOM 956 C C . LYS A 1 124 ? 12.707 -2.597 -8.233 1.00 90.81 124 LYS A C 1
ATOM 958 O O . LYS A 1 124 ? 12.309 -3.744 -8.041 1.00 90.81 124 LYS A O 1
ATOM 963 N N . HIS A 1 125 ? 12.196 -1.536 -7.628 1.00 93.31 125 HIS A N 1
ATOM 964 C CA . HIS A 1 125 ? 11.094 -1.598 -6.676 1.00 93.31 125 HIS A CA 1
ATOM 965 C C . HIS A 1 125 ? 10.295 -0.293 -6.697 1.00 93.31 125 HIS A C 1
ATOM 967 O O . HIS A 1 125 ? 10.693 0.694 -7.313 1.00 93.31 125 HIS A O 1
ATOM 973 N N . TRP A 1 126 ? 9.172 -0.307 -6.003 1.00 95.44 126 TRP A N 1
ATOM 974 C CA . TRP A 1 126 ? 8.401 0.851 -5.596 1.00 95.44 126 TRP A CA 1
ATOM 975 C C . TRP A 1 126 ? 8.665 1.111 -4.124 1.00 95.44 126 TRP A C 1
ATOM 977 O O . TRP A 1 126 ? 8.699 0.170 -3.332 1.00 95.44 126 TRP A O 1
ATOM 987 N N . GLU A 1 127 ? 8.855 2.370 -3.762 1.00 94.88 127 GLU A N 1
ATOM 988 C CA . GLU A 1 127 ? 8.980 2.792 -2.371 1.00 94.88 127 GLU A CA 1
ATOM 989 C C . GLU A 1 127 ? 7.704 3.525 -1.971 1.00 94.88 127 GLU A C 1
ATOM 991 O O . GLU A 1 127 ? 7.238 4.427 -2.671 1.00 94.88 127 GLU A O 1
ATOM 996 N N . VAL A 1 128 ? 7.119 3.101 -0.860 1.00 95.19 128 VAL A N 1
ATOM 997 C CA . VAL A 1 128 ? 5.878 3.639 -0.319 1.00 95.19 128 VAL A CA 1
ATOM 998 C C . VAL A 1 128 ? 6.158 4.133 1.084 1.00 95.19 128 VAL A C 1
ATOM 1000 O O . VAL A 1 128 ? 6.722 3.392 1.883 1.00 95.19 128 VAL A O 1
ATOM 1003 N N . SER A 1 129 ? 5.740 5.355 1.394 1.00 93.38 129 SER A N 1
ATOM 1004 C CA . SER A 1 129 ? 5.876 5.925 2.734 1.00 93.38 129 SER A CA 1
ATOM 1005 C C . SER A 1 129 ? 4.527 6.380 3.271 1.00 93.38 129 SER A C 1
ATOM 1007 O O . SER A 1 129 ? 3.644 6.781 2.504 1.00 93.38 129 SER A O 1
ATOM 1009 N N . GLY A 1 130 ? 4.362 6.316 4.590 1.00 90.94 130 GLY A N 1
ATOM 1010 C CA . GLY A 1 130 ? 3.139 6.766 5.240 1.00 90.94 130 GLY A CA 1
ATOM 1011 C C . GLY A 1 130 ? 3.154 6.680 6.756 1.00 90.94 130 GLY A C 1
ATOM 1012 O O . GLY A 1 130 ? 4.213 6.520 7.367 1.00 90.94 130 GLY A O 1
ATOM 1013 N N . LYS A 1 131 ? 1.961 6.862 7.324 1.00 85.44 131 LYS A N 1
ATOM 1014 C CA . LYS A 1 131 ? 1.690 6.945 8.762 1.00 85.44 131 LYS A CA 1
ATOM 1015 C C . LYS A 1 131 ? 0.520 6.052 9.143 1.00 85.44 131 LYS A C 1
ATOM 1017 O O . LYS A 1 131 ? -0.361 5.860 8.272 1.00 85.44 131 LYS A O 1
#

Foldseek 3Di:
DWQAWKKKKWDWDDDDDPDAIATQIDIAGRKDKDFDQDQPPDPDDRDRPTKIKIKGADDPQEDDPVVCVVVPNDNSHDYQDQQIKMWTDDDDGDSDPVVVVVVVTDMWGWHDKDFQCDDDNVRGTIMTMGD

Sequence (131 aa):
MRFSDTITIYNKIPQQGREPEQFRRTVVHGVFWDSTSGAAFGKSGKDDSDSITVMIPDLPALVPAAEWFRNGCPEDKFTLSPGDIIARGECGDISSAAELERQHAEKMIITAVRDCRFGSARLKHWEVSGK

pLDDT: mean 85.0, std 14.68, range [38.88, 96.81]

Radius of gyration: 15.63 Å; chains: 1; bounding box: 44×34×39 Å